Protein AF-A0A357I0C5-F1 (afdb_monomer_lite)

Sequence (92 aa):
MVAGLFYAGCVILMALAGPEKLVFFFNGLFHGLDLSPIFMASVSFEVTLTGFINTILLAWLFGASLAVAYNYSGWLDPARRAPGRGRPPTRS

Structure (mmCIF, N/CA/C/O backbone):
data_AF-A0A357I0C5-F1
#
_entry.id   AF-A0A357I0C5-F1
#
loop_
_atom_site.group_PDB
_atom_site.id
_atom_site.type_symbol
_atom_site.label_atom_id
_atom_site.label_alt_id
_atom_site.label_comp_id
_atom_site.label_asym_id
_atom_site.label_entity_id
_atom_site.label_seq_id
_atom_site.pdbx_PDB_ins_code
_atom_site.Cartn_x
_atom_site.Cartn_y
_atom_site.Cartn_z
_atom_site.occupancy
_atom_site.B_iso_or_equiv
_atom_site.auth_seq_id
_atom_site.auth_comp_id
_atom_site.auth_asym_id
_atom_site.auth_atom_id
_atom_site.pdbx_PDB_model_num
ATOM 1 N N . MET A 1 1 ? -3.778 0.924 -9.305 1.00 60.25 1 MET A N 1
ATOM 2 C CA . MET A 1 1 ? -5.236 1.119 -9.103 1.00 60.25 1 MET A CA 1
ATOM 3 C C . MET A 1 1 ? -5.863 0.018 -8.242 1.00 60.25 1 MET A C 1
ATOM 5 O O . MET A 1 1 ? -6.602 0.363 -7.334 1.00 60.25 1 MET A O 1
ATOM 9 N N . VAL A 1 2 ? -5.513 -1.266 -8.418 1.00 76.19 2 VAL A N 1
ATOM 10 C CA . VAL A 1 2 ? -6.016 -2.376 -7.568 1.00 76.19 2 VAL A CA 1
ATOM 11 C C . VAL A 1 2 ? -5.716 -2.181 -6.072 1.00 76.19 2 VAL A C 1
ATOM 13 O O . VAL A 1 2 ? -6.599 -2.364 -5.247 1.00 76.19 2 VAL A O 1
ATOM 16 N N . ALA A 1 3 ? -4.515 -1.710 -5.718 1.00 69.31 3 ALA A N 1
ATOM 17 C CA . ALA A 1 3 ? -4.156 -1.423 -4.324 1.00 69.31 3 ALA A CA 1
ATOM 18 C C . ALA A 1 3 ? -5.023 -0.322 -3.679 1.00 69.31 3 ALA A C 1
ATOM 20 O O . ALA A 1 3 ? -5.337 -0.396 -2.497 1.00 69.31 3 ALA A O 1
ATOM 21 N N . GLY A 1 4 ? -5.461 0.670 -4.463 1.00 72.44 4 GLY A N 1
ATOM 22 C CA . GLY A 1 4 ? -6.381 1.706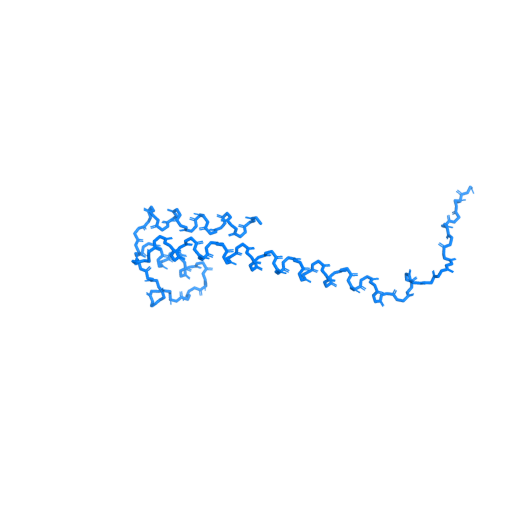 -3.988 1.00 72.44 4 GLY A CA 1
ATOM 23 C C . GLY A 1 4 ? -7.790 1.157 -3.750 1.00 72.44 4 GLY A C 1
ATOM 24 O O . GLY A 1 4 ? -8.399 1.464 -2.733 1.00 72.44 4 GLY A O 1
ATOM 25 N N . LEU A 1 5 ? -8.284 0.286 -4.637 1.00 76.75 5 LEU A N 1
ATOM 26 C CA . LEU A 1 5 ? -9.559 -0.415 -4.437 1.00 76.75 5 LEU A CA 1
ATOM 27 C C . LEU A 1 5 ? -9.521 -1.327 -3.208 1.00 76.75 5 LEU A C 1
ATOM 29 O O . LEU A 1 5 ? -10.476 -1.350 -2.440 1.00 76.75 5 LEU A O 1
ATOM 33 N N . PHE A 1 6 ? -8.408 -2.032 -2.995 1.00 77.31 6 PHE A N 1
ATOM 34 C CA . PHE A 1 6 ? -8.207 -2.845 -1.799 1.00 77.31 6 PHE A CA 1
ATOM 35 C C . PHE A 1 6 ? -8.215 -1.983 -0.530 1.00 77.31 6 PHE A C 1
ATOM 37 O O . PHE A 1 6 ? -8.937 -2.297 0.409 1.00 77.31 6 PHE A O 1
ATOM 44 N N . TYR A 1 7 ? -7.499 -0.852 -0.526 1.00 74.69 7 TYR A N 1
ATOM 45 C CA . TYR A 1 7 ? -7.504 0.078 0.605 1.00 74.69 7 TYR A CA 1
ATOM 46 C C . TYR A 1 7 ? -8.904 0.638 0.890 1.00 74.69 7 TYR A C 1
ATOM 48 O O . TYR A 1 7 ? -9.358 0.614 2.031 1.00 74.69 7 TYR A O 1
ATOM 56 N N . ALA A 1 8 ? -9.614 1.101 -0.143 1.00 76.12 8 ALA A N 1
ATOM 57 C CA . ALA A 1 8 ? -10.978 1.603 -0.003 1.00 76.12 8 ALA A CA 1
ATOM 58 C C . ALA A 1 8 ? -11.928 0.513 0.522 1.00 76.12 8 ALA A C 1
ATOM 60 O O . ALA A 1 8 ? -12.712 0.771 1.432 1.00 76.12 8 ALA A O 1
ATOM 61 N N . GLY A 1 9 ? -11.808 -0.717 0.012 1.00 78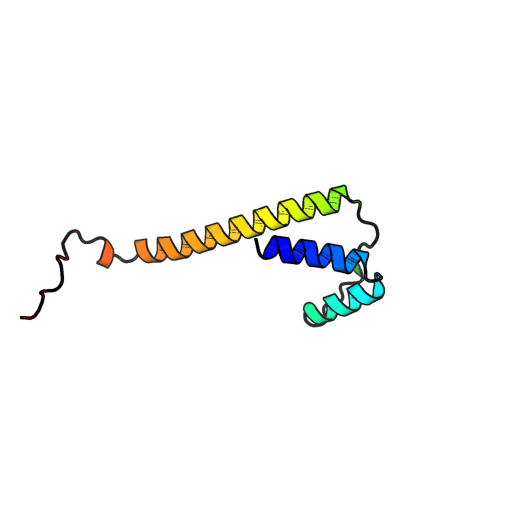.44 9 GLY A N 1
ATOM 62 C CA . GLY A 1 9 ? -12.541 -1.879 0.512 1.00 78.44 9 GLY A CA 1
ATOM 63 C C . GLY A 1 9 ? -12.249 -2.170 1.984 1.00 78.44 9 GLY A C 1
ATOM 64 O O . GLY A 1 9 ? -13.183 -2.418 2.742 1.00 78.44 9 GLY A O 1
ATOM 65 N N . CYS A 1 10 ? -10.989 -2.059 2.414 1.00 75.56 10 CYS A N 1
ATOM 66 C CA . CYS A 1 10 ? -10.604 -2.203 3.818 1.00 75.56 10 CYS A CA 1
ATOM 67 C C . CYS A 1 10 ? -11.205 -1.103 4.701 1.00 75.56 10 CYS A C 1
ATOM 69 O O . CYS A 1 10 ? -11.724 -1.416 5.766 1.00 75.56 10 CYS A O 1
ATOM 71 N N . VAL A 1 11 ? -11.192 0.163 4.274 1.00 76.38 11 VAL A N 1
ATOM 72 C CA . VAL A 1 11 ? -11.808 1.267 5.037 1.00 76.38 11 VAL A CA 1
ATOM 73 C C . VAL A 1 11 ? -13.322 1.090 5.152 1.00 76.38 11 VAL A C 1
ATOM 75 O O . VAL A 1 11 ? -13.874 1.262 6.235 1.00 76.38 11 VAL A O 1
ATOM 78 N N . ILE A 1 12 ? -13.995 0.694 4.068 1.00 80.69 12 ILE A N 1
ATOM 79 C CA . ILE A 1 12 ? -15.441 0.427 4.071 1.00 80.69 12 ILE A CA 1
ATOM 80 C C . ILE A 1 12 ? -15.768 -0.767 4.976 1.00 80.69 12 ILE A C 1
ATOM 82 O O . ILE A 1 12 ? -16.685 -0.682 5.789 1.00 80.69 12 ILE A O 1
ATOM 86 N N . LEU A 1 13 ? -15.001 -1.859 4.887 1.00 79.94 13 LEU A N 1
ATOM 87 C CA . LEU A 1 13 ? -15.134 -3.000 5.796 1.00 79.94 13 LEU A CA 1
ATOM 88 C C . LEU A 1 13 ? -14.929 -2.576 7.249 1.00 79.94 13 LEU A C 1
ATOM 90 O O . LEU A 1 13 ? -15.704 -2.998 8.097 1.00 79.94 13 LEU A O 1
ATOM 94 N N . MET A 1 14 ? -13.944 -1.721 7.534 1.00 73.50 14 MET A N 1
ATOM 95 C CA . MET A 1 14 ? -13.702 -1.212 8.885 1.00 73.50 14 MET A CA 1
ATOM 96 C C . MET A 1 14 ? -14.828 -0.315 9.406 1.00 73.50 14 MET A C 1
ATOM 98 O O . MET A 1 14 ? -15.125 -0.336 10.594 1.00 73.50 14 MET A O 1
ATOM 102 N N . ALA A 1 15 ? -15.476 0.450 8.527 1.00 71.38 15 ALA A N 1
ATOM 103 C CA . ALA A 1 15 ? -16.615 1.288 8.891 1.00 71.38 15 ALA A CA 1
ATOM 104 C C . ALA A 1 15 ? -17.900 0.475 9.135 1.00 71.38 15 ALA A C 1
ATOM 106 O O . ALA A 1 15 ? -18.746 0.885 9.928 1.00 71.38 15 ALA A O 1
ATOM 107 N N . LEU A 1 16 ? -18.064 -0.660 8.446 1.00 80.50 16 LEU A N 1
ATOM 108 C CA . LEU A 1 16 ? -19.263 -1.502 8.529 1.00 80.50 16 LEU A CA 1
ATOM 109 C C . LEU A 1 16 ? -19.141 -2.639 9.553 1.00 80.50 16 LEU A C 1
ATOM 111 O O . LEU A 1 16 ? -20.149 -3.085 10.101 1.00 80.50 16 LEU A O 1
ATOM 115 N N . ALA A 1 17 ? -17.930 -3.141 9.793 1.00 71.25 17 ALA A N 1
ATOM 116 C CA . ALA A 1 17 ? -17.662 -4.246 10.700 1.00 71.25 17 ALA A CA 1
ATOM 117 C C . ALA A 1 17 ? -17.056 -3.736 12.012 1.00 71.25 17 ALA A C 1
ATOM 119 O O . ALA A 1 17 ? -16.167 -2.894 12.019 1.00 71.25 17 ALA A O 1
ATOM 120 N N . GLY A 1 18 ? -17.511 -4.279 13.142 1.00 71.62 18 GLY A N 1
ATOM 121 C CA . GLY A 1 18 ? -16.891 -4.000 14.437 1.00 71.62 18 GLY A CA 1
ATOM 122 C C . GLY A 1 18 ? -15.447 -4.531 14.526 1.00 71.62 18 GLY A C 1
ATOM 123 O O . GLY A 1 18 ? -15.098 -5.477 13.808 1.00 71.62 18 GLY A O 1
ATOM 124 N N . PRO A 1 19 ? -14.619 -3.982 15.437 1.00 69.19 19 PRO A N 1
ATOM 125 C CA . PRO A 1 19 ? -13.195 -4.314 15.581 1.00 69.19 19 PRO A CA 1
ATOM 126 C C . PRO A 1 19 ? -12.928 -5.817 15.746 1.00 69.19 19 PRO A C 1
ATOM 128 O O . PRO A 1 19 ? -12.022 -6.356 15.119 1.00 69.19 19 PRO A O 1
ATOM 131 N N . GLU A 1 20 ? -13.768 -6.525 16.500 1.00 73.06 20 GLU A N 1
ATOM 132 C CA . GL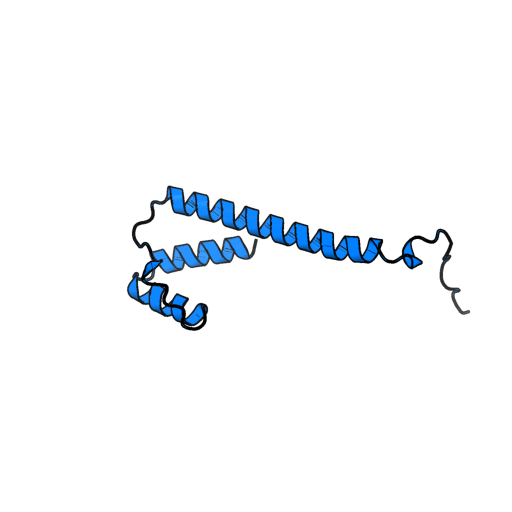U A 1 20 ? -13.635 -7.972 16.727 1.00 73.06 20 GLU A CA 1
ATOM 133 C C . GLU A 1 20 ? -13.771 -8.794 15.434 1.00 73.06 20 GLU A C 1
ATOM 135 O O . GLU A 1 20 ? -13.015 -9.738 15.194 1.00 73.06 20 GLU A O 1
ATOM 140 N N . LYS A 1 21 ? -14.710 -8.414 14.555 1.00 74.94 21 LYS A N 1
ATOM 141 C CA . LYS A 1 21 ? -14.936 -9.116 13.282 1.00 74.94 21 LYS A CA 1
ATOM 142 C C . LYS A 1 21 ? -13.827 -8.844 12.273 1.00 74.94 21 LYS A C 1
ATOM 144 O O . LYS A 1 21 ? -13.508 -9.721 11.471 1.00 74.94 21 LYS A O 1
ATOM 149 N N . LEU A 1 22 ? -13.231 -7.655 12.327 1.00 76.31 22 LEU A N 1
ATOM 150 C CA . LEU A 1 22 ? -12.091 -7.286 11.492 1.00 76.31 22 LEU A CA 1
ATOM 151 C C . LEU A 1 22 ? -10.844 -8.067 11.880 1.00 76.31 22 LEU A C 1
ATOM 153 O O . LEU A 1 22 ? -10.192 -8.626 11.000 1.00 76.31 22 LEU A O 1
ATOM 157 N N . VAL A 1 23 ? -10.551 -8.162 13.181 1.00 78.00 23 VAL A N 1
ATOM 158 C C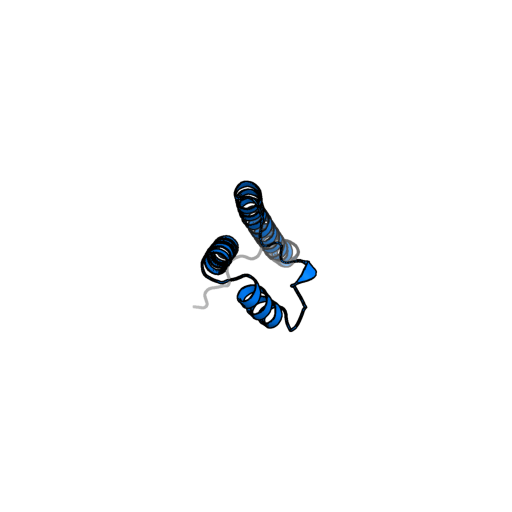A . VAL A 1 23 ? -9.417 -8.949 13.678 1.00 78.00 23 VAL A CA 1
ATOM 159 C C . VAL A 1 23 ? -9.545 -10.397 13.215 1.00 78.00 23 VAL A C 1
ATOM 161 O O . VAL A 1 23 ? -8.603 -10.910 12.626 1.00 78.00 23 VAL A O 1
ATOM 164 N N . PHE A 1 24 ? -10.711 -11.035 13.364 1.00 80.19 24 PHE A N 1
ATOM 165 C CA . PHE A 1 24 ? -10.913 -12.411 12.892 1.00 80.19 24 PHE A CA 1
ATOM 166 C C . PHE A 1 24 ? -10.734 -12.562 11.370 1.00 80.19 24 PHE A C 1
ATOM 168 O O . PHE A 1 24 ? -10.049 -13.477 10.910 1.00 80.19 24 PHE A O 1
ATOM 175 N N . PHE A 1 25 ? -11.319 -11.654 10.582 1.00 80.06 25 PHE A N 1
ATOM 176 C CA . PHE A 1 25 ? -11.235 -11.689 9.121 1.00 80.06 25 PHE A CA 1
ATOM 177 C C . PHE A 1 25 ? -9.796 -11.535 8.623 1.00 80.06 25 PHE A C 1
ATOM 179 O O . PHE A 1 25 ? -9.322 -12.363 7.844 1.00 80.06 25 PHE A O 1
ATOM 186 N N . PHE A 1 26 ? -9.085 -10.505 9.089 1.00 77.50 26 PHE A N 1
ATOM 187 C CA . PHE A 1 26 ? -7.707 -10.269 8.675 1.00 77.50 26 PHE A CA 1
ATOM 188 C C . PHE A 1 26 ? -6.760 -11.343 9.213 1.00 77.50 26 PHE A C 1
ATOM 190 O O . PHE A 1 26 ? -5.881 -11.775 8.476 1.00 77.50 26 PHE A O 1
ATOM 197 N N . ASN A 1 27 ? -6.963 -11.837 10.435 1.00 80.81 27 ASN A N 1
ATOM 198 C CA . ASN A 1 27 ? -6.167 -12.932 10.992 1.00 80.81 27 ASN A CA 1
ATOM 199 C C . ASN A 1 27 ? -6.271 -14.192 10.100 1.00 80.81 27 ASN A C 1
ATOM 201 O O . ASN A 1 27 ? -5.256 -14.777 9.730 1.00 80.81 27 ASN A O 1
ATOM 205 N N . GLY A 1 28 ? -7.467 -14.526 9.595 1.00 79.50 28 GLY A N 1
ATOM 206 C CA . GLY A 1 28 ? -7.634 -15.577 8.580 1.00 79.50 28 GLY A CA 1
ATOM 207 C C . GLY A 1 28 ? -6.969 -15.262 7.230 1.00 79.50 28 GLY A C 1
ATOM 208 O O . GLY A 1 28 ? -6.352 -16.134 6.619 1.00 79.50 28 GLY A O 1
ATOM 209 N N . LEU A 1 29 ? -7.045 -14.008 6.777 1.00 80.94 29 LEU A N 1
ATOM 210 C CA . LEU A 1 29 ? -6.471 -13.554 5.502 1.00 80.94 29 LEU A CA 1
ATOM 211 C C . LEU A 1 29 ? -4.932 -13.591 5.501 1.00 80.94 29 LEU A C 1
ATOM 213 O O . LEU A 1 29 ? -4.317 -13.919 4.486 1.00 80.94 29 LEU A O 1
ATOM 217 N N . PHE A 1 30 ? -4.317 -13.312 6.651 1.00 82.12 30 PHE A N 1
ATOM 218 C CA . PHE A 1 30 ? -2.871 -13.327 6.877 1.00 82.12 30 PHE A CA 1
ATOM 219 C C . PHE A 1 30 ? -2.350 -14.666 7.432 1.00 82.12 30 PHE A C 1
ATOM 221 O O . PHE A 1 30 ? -1.291 -14.699 8.051 1.00 82.12 30 PHE A O 1
ATOM 228 N N . HIS A 1 31 ? -3.043 -15.784 7.174 1.00 82.81 31 HIS A N 1
ATOM 229 C CA . HIS A 1 31 ? -2.594 -17.132 7.567 1.00 82.81 31 HIS A CA 1
ATOM 230 C C . HIS A 1 31 ? -2.474 -17.361 9.093 1.00 82.81 31 HIS A C 1
ATOM 232 O O . HIS A 1 31 ? -1.574 -18.057 9.558 1.00 82.81 31 HIS A O 1
ATOM 238 N N . GLY A 1 32 ? -3.399 -16.823 9.890 1.00 76.25 32 GLY A N 1
ATOM 239 C CA . GLY A 1 32 ? -3.452 -17.052 11.342 1.00 76.25 32 GLY A CA 1
ATOM 240 C C . GLY A 1 32 ? -2.542 -16.132 12.162 1.00 76.25 32 GLY A C 1
ATOM 241 O O . GLY A 1 32 ? -2.226 -16.437 13.312 1.00 76.25 32 GLY A O 1
ATOM 242 N N . LEU A 1 33 ? -2.099 -15.023 11.568 1.00 78.56 33 LEU A N 1
ATOM 243 C CA . LEU A 1 33 ? -1.294 -14.008 12.236 1.00 78.56 33 LEU A CA 1
ATOM 244 C C . LEU A 1 33 ? -2.198 -13.123 13.108 1.00 78.56 33 LEU A C 1
ATOM 246 O O . LEU A 1 33 ? -3.087 -12.446 12.594 1.00 78.56 33 LEU A O 1
ATOM 250 N N . ASP A 1 34 ? -1.979 -13.124 14.427 1.00 78.00 34 ASP A N 1
ATOM 251 C CA . ASP A 1 34 ? -2.778 -12.317 15.352 1.00 78.00 34 ASP A CA 1
ATOM 252 C C . ASP A 1 34 ? -2.507 -10.821 15.154 1.00 78.00 34 ASP A C 1
ATOM 254 O O . ASP A 1 34 ? -1.446 -10.295 15.494 1.00 78.00 34 ASP A O 1
ATOM 258 N N . LEU A 1 35 ? -3.496 -10.141 14.577 1.00 74.94 35 LEU A N 1
ATOM 259 C CA . LEU A 1 35 ? -3.458 -8.712 14.282 1.00 74.94 35 LEU A CA 1
ATOM 260 C C . LEU A 1 35 ? -4.124 -7.864 15.364 1.00 74.94 35 LEU A C 1
ATOM 262 O O . LEU A 1 35 ? -4.080 -6.638 15.260 1.00 74.94 35 LEU A O 1
ATOM 266 N N . SER A 1 36 ? -4.693 -8.473 16.411 1.00 75.88 36 SER A N 1
ATOM 267 C CA . SER A 1 36 ? -5.278 -7.745 17.540 1.00 75.88 36 SER A CA 1
ATOM 268 C C . SER A 1 36 ? -4.342 -6.690 18.160 1.00 75.88 36 SER A C 1
ATOM 270 O O . SER A 1 36 ? -4.836 -5.603 18.457 1.00 75.88 36 SER A O 1
ATOM 272 N N . PRO A 1 37 ? -3.019 -6.918 18.330 1.00 72.50 37 PRO A N 1
ATOM 273 C CA . PRO A 1 37 ? -2.127 -5.898 18.894 1.00 72.50 37 PRO A CA 1
ATOM 274 C C . PRO A 1 37 ? -1.800 -4.742 17.934 1.00 72.50 37 PRO A C 1
ATOM 276 O O . PRO A 1 37 ? -1.301 -3.708 18.369 1.00 72.50 37 PRO A O 1
ATOM 279 N N . ILE A 1 38 ? -2.062 -4.905 16.635 1.00 72.12 38 ILE A N 1
ATOM 280 C CA . ILE A 1 38 ? -1.775 -3.908 15.589 1.00 72.12 38 ILE A CA 1
ATOM 281 C C . ILE A 1 38 ? -3.051 -3.131 15.225 1.00 72.12 38 ILE A C 1
ATOM 283 O O . ILE A 1 38 ? -2.985 -2.007 14.723 1.00 72.12 38 ILE A O 1
ATOM 287 N N . PHE A 1 39 ? -4.223 -3.717 15.487 1.00 69.44 39 PHE A N 1
ATOM 288 C CA . PHE A 1 39 ? -5.514 -3.143 15.140 1.00 69.44 39 PHE A CA 1
ATOM 289 C C . PHE A 1 39 ? -5.861 -1.957 16.044 1.00 69.44 39 PHE A C 1
ATOM 291 O O . PHE A 1 39 ? -6.394 -2.095 17.144 1.00 69.44 39 PHE A O 1
ATOM 298 N N . MET A 1 40 ? -5.574 -0.756 15.553 1.00 67.50 40 MET A N 1
ATOM 299 C CA . MET A 1 40 ? -5.913 0.487 16.231 1.00 67.50 40 MET A CA 1
ATOM 300 C C . MET A 1 40 ? -7.284 0.957 15.733 1.00 67.50 40 MET A C 1
ATOM 302 O O . MET A 1 40 ? -7.413 1.454 14.621 1.00 67.50 40 MET A O 1
ATOM 306 N N . ALA A 1 41 ? -8.334 0.762 16.534 1.00 61.06 41 ALA A N 1
ATOM 307 C CA . ALA A 1 41 ? -9.714 1.067 16.130 1.00 61.06 41 ALA A CA 1
ATOM 308 C C . ALA A 1 41 ? -10.034 2.578 16.066 1.00 61.06 41 ALA A C 1
ATOM 310 O O . ALA A 1 41 ? -11.057 2.967 15.511 1.00 61.06 41 ALA A O 1
ATOM 311 N N . SER A 1 42 ? -9.177 3.436 16.627 1.00 60.22 42 SER A N 1
ATOM 312 C CA . SER A 1 42 ? -9.410 4.879 16.792 1.00 60.22 42 SER A CA 1
ATOM 313 C C . SER A 1 42 ? -8.470 5.757 15.956 1.00 60.22 42 SER A C 1
ATOM 315 O O . SER A 1 42 ? -7.966 6.778 16.425 1.00 60.22 42 SER A O 1
ATOM 317 N N . VAL A 1 43 ? -8.208 5.375 14.706 1.00 65.62 43 VAL A N 1
ATOM 318 C CA . VAL A 1 43 ? -7.336 6.168 13.826 1.00 65.62 43 VAL A CA 1
ATOM 319 C C . VAL A 1 43 ? -8.081 7.393 13.288 1.00 65.62 43 VAL A C 1
ATOM 321 O O . VAL A 1 43 ? -9.215 7.282 12.826 1.00 65.62 43 VAL A O 1
ATOM 324 N N . SER A 1 44 ? -7.449 8.571 13.323 1.00 72.69 44 SER A N 1
ATOM 325 C CA . SER A 1 44 ? -8.050 9.778 12.748 1.00 72.69 44 SER A CA 1
ATOM 326 C C . SER A 1 44 ? -8.211 9.649 11.226 1.00 72.69 44 SER A C 1
ATOM 328 O O . SER A 1 44 ? -7.457 8.947 10.539 1.00 72.69 44 SER A O 1
ATOM 330 N N . PHE A 1 45 ? -9.197 10.362 10.681 1.00 72.38 45 PHE A N 1
ATOM 331 C CA . PHE A 1 45 ? -9.465 10.388 9.243 1.00 72.38 45 PHE A CA 1
ATOM 332 C C . PHE A 1 45 ? -8.248 10.858 8.424 1.00 72.38 45 PHE A C 1
ATOM 334 O O . PHE A 1 45 ? -7.974 10.315 7.357 1.00 72.38 45 PHE A O 1
ATOM 341 N N . GLU A 1 46 ? -7.466 11.806 8.946 1.00 73.50 46 GLU A N 1
ATOM 342 C CA . GLU A 1 46 ? -6.265 12.332 8.281 1.00 73.50 46 GLU A CA 1
ATOM 343 C C . GLU A 1 46 ? -5.164 11.277 8.125 1.00 73.50 46 GLU A C 1
ATOM 345 O O . GLU A 1 46 ? -4.520 11.182 7.075 1.00 73.50 46 GLU A O 1
ATOM 350 N N . VAL A 1 47 ? -4.972 10.436 9.143 1.00 78.69 47 VAL A N 1
ATOM 351 C CA . VAL A 1 47 ? -3.999 9.335 9.095 1.00 78.69 47 VAL A CA 1
ATOM 352 C C . VAL A 1 47 ? -4.441 8.280 8.081 1.00 78.69 47 VAL A C 1
ATOM 354 O O . VAL A 1 47 ? -3.621 7.773 7.315 1.00 78.69 47 VAL A O 1
ATOM 357 N N . THR A 1 48 ? -5.746 8.006 8.012 1.00 76.12 48 THR A N 1
ATOM 358 C CA . THR A 1 48 ? -6.328 7.100 7.010 1.00 76.12 48 THR A CA 1
ATOM 359 C C . THR A 1 48 ? -6.116 7.651 5.593 1.00 76.12 48 THR A C 1
ATOM 361 O O . THR A 1 48 ? -5.608 6.960 4.712 1.00 76.12 48 THR A O 1
ATOM 364 N N . LEU A 1 49 ? -6.396 8.935 5.362 1.00 78.38 49 LEU A N 1
ATOM 365 C CA . LEU A 1 49 ? -6.172 9.561 4.057 1.00 78.38 49 LEU A CA 1
ATOM 366 C C . LEU A 1 49 ? -4.688 9.538 3.648 1.00 78.38 49 LEU A C 1
ATOM 368 O O . LEU A 1 49 ? -4.360 9.229 2.501 1.00 78.38 49 LEU A O 1
ATOM 372 N N . THR A 1 50 ? -3.785 9.790 4.595 1.00 82.94 50 THR A N 1
ATOM 373 C CA . THR A 1 50 ? -2.333 9.719 4.365 1.00 82.94 50 THR A CA 1
ATOM 374 C C . THR A 1 50 ? -1.893 8.293 4.013 1.00 82.94 50 THR A C 1
ATOM 376 O O . THR A 1 50 ? -1.125 8.086 3.070 1.00 82.94 50 THR A O 1
ATOM 379 N N . GLY A 1 51 ? -2.433 7.289 4.711 1.00 78.75 51 GLY A N 1
ATOM 380 C CA . GLY A 1 51 ? -2.193 5.874 4.422 1.00 78.75 51 GLY A CA 1
ATOM 381 C C . GLY A 1 51 ? -2.671 5.453 3.028 1.00 78.75 51 GLY A C 1
ATOM 382 O O . GLY A 1 51 ? -1.967 4.714 2.334 1.00 78.75 51 GLY A O 1
ATOM 383 N N . PHE A 1 52 ? -3.820 5.963 2.576 1.00 79.12 52 PHE A N 1
ATOM 384 C CA . PHE A 1 52 ? -4.334 5.713 1.225 1.00 79.12 52 PHE A CA 1
ATOM 385 C C . PHE A 1 52 ? -3.387 6.235 0.142 1.00 79.12 52 PHE A C 1
ATOM 387 O O . PHE A 1 52 ? -3.018 5.495 -0.775 1.00 79.12 52 PHE A O 1
ATOM 394 N N . ILE A 1 53 ? -2.959 7.495 0.272 1.00 82.12 53 ILE A N 1
ATOM 395 C CA . ILE A 1 53 ? -2.046 8.137 -0.682 1.00 82.12 53 ILE A CA 1
ATOM 396 C C . ILE A 1 53 ? -0.724 7.364 -0.738 1.00 82.12 53 ILE A C 1
ATOM 398 O O . ILE A 1 53 ? -0.276 6.994 -1.826 1.00 82.12 53 ILE A O 1
ATOM 402 N N . ASN A 1 54 ? -0.146 7.026 0.419 1.00 85.12 54 ASN A N 1
ATOM 403 C CA . ASN A 1 54 ? 1.083 6.234 0.480 1.00 85.12 54 ASN A CA 1
ATOM 404 C C . ASN A 1 54 ? 0.922 4.852 -0.161 1.00 85.12 54 ASN A C 1
ATOM 406 O O . ASN A 1 54 ? 1.808 4.411 -0.890 1.00 85.12 54 ASN A O 1
ATOM 410 N N . THR A 1 55 ? -0.213 4.183 0.046 1.00 81.31 55 THR A N 1
ATOM 411 C CA . THR A 1 55 ? -0.479 2.871 -0.565 1.00 81.31 55 THR A CA 1
ATOM 412 C C . THR A 1 55 ? -0.511 2.961 -2.093 1.00 81.31 55 THR A C 1
ATOM 414 O O . THR A 1 55 ? 0.035 2.093 -2.779 1.00 81.31 55 THR A O 1
ATOM 417 N N . ILE A 1 56 ? -1.100 4.026 -2.647 1.00 81.44 56 ILE A N 1
ATOM 418 C CA . ILE A 1 56 ? -1.105 4.274 -4.095 1.00 81.44 56 ILE A CA 1
ATOM 419 C C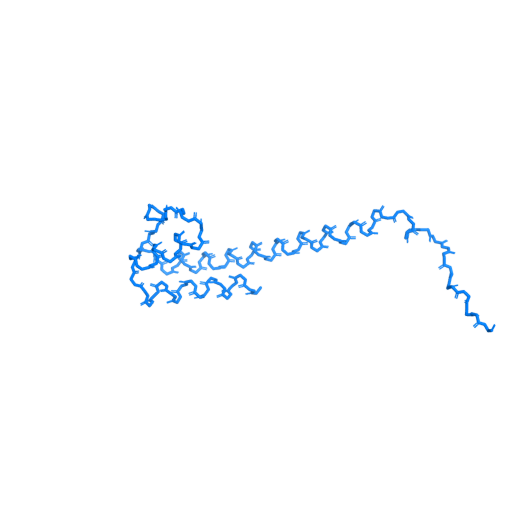 . ILE A 1 56 ? 0.313 4.521 -4.613 1.00 81.44 56 ILE A C 1
ATOM 421 O O . ILE A 1 56 ? 0.695 3.921 -5.621 1.00 81.44 56 ILE A O 1
ATOM 425 N N . LEU A 1 57 ? 1.088 5.367 -3.930 1.00 87.00 57 LEU A N 1
ATOM 426 C CA . LEU A 1 57 ? 2.463 5.687 -4.319 1.00 87.00 57 LEU A CA 1
ATOM 427 C C . LEU A 1 57 ? 3.363 4.446 -4.294 1.00 87.00 57 LEU A C 1
ATOM 429 O O . LEU A 1 57 ? 4.066 4.186 -5.269 1.00 87.00 57 LEU A O 1
ATOM 433 N N . LEU A 1 58 ? 3.297 3.643 -3.229 1.00 86.75 58 LEU A N 1
ATOM 434 C CA . LEU A 1 58 ? 4.073 2.407 -3.102 1.00 86.75 58 LEU A CA 1
ATOM 435 C C . LEU A 1 58 ? 3.695 1.384 -4.175 1.00 86.75 58 LEU A C 1
ATOM 437 O O . LEU A 1 58 ? 4.576 0.805 -4.810 1.00 86.75 58 LEU A O 1
ATOM 441 N N . ALA A 1 59 ? 2.399 1.186 -4.426 1.00 83.88 59 ALA A N 1
ATOM 442 C CA . ALA A 1 59 ? 1.943 0.268 -5.466 1.00 83.88 59 ALA A CA 1
ATOM 443 C C . ALA A 1 59 ? 2.368 0.727 -6.870 1.00 83.88 59 ALA A C 1
ATOM 445 O O . ALA A 1 59 ? 2.730 -0.102 -7.708 1.00 83.88 59 ALA A O 1
ATOM 446 N N . TRP A 1 60 ? 2.337 2.037 -7.133 1.00 86.69 60 TRP A N 1
ATOM 447 C CA . TRP A 1 60 ? 2.830 2.604 -8.386 1.00 86.69 60 TRP A CA 1
ATOM 448 C C . TRP A 1 60 ? 4.336 2.390 -8.540 1.00 86.69 60 TRP A C 1
ATOM 450 O O . TRP A 1 60 ? 4.771 1.899 -9.581 1.00 86.69 60 TRP A O 1
ATOM 460 N N . LEU A 1 61 ? 5.113 2.684 -7.494 1.00 89.69 61 LEU A N 1
ATOM 461 C CA . LEU A 1 61 ? 6.563 2.521 -7.507 1.00 89.69 61 LEU A CA 1
ATOM 462 C C . LEU A 1 61 ? 6.948 1.057 -7.739 1.00 89.69 61 LEU A C 1
ATOM 464 O O . LEU A 1 61 ? 7.767 0.777 -8.605 1.00 89.69 61 LEU A O 1
ATOM 468 N N . PHE A 1 62 ? 6.292 0.121 -7.049 1.00 87.75 62 PHE A N 1
ATOM 469 C CA . PHE A 1 62 ? 6.509 -1.312 -7.241 1.00 87.75 62 PHE A CA 1
ATOM 470 C C . PHE A 1 62 ? 6.193 -1.759 -8.678 1.00 87.75 62 PHE A C 1
ATOM 472 O O . PHE A 1 62 ? 6.979 -2.479 -9.295 1.00 87.75 62 PHE A O 1
ATOM 479 N N . GLY A 1 63 ? 5.080 -1.285 -9.249 1.00 86.25 63 GLY A N 1
ATOM 480 C CA . GLY A 1 63 ? 4.729 -1.548 -10.647 1.00 86.25 63 GLY A CA 1
ATOM 481 C C . GLY A 1 63 ? 5.759 -0.989 -11.633 1.00 86.25 63 GLY A C 1
ATOM 482 O O . GLY A 1 63 ? 6.150 -1.683 -12.573 1.00 86.25 63 GLY A O 1
ATOM 483 N N . ALA A 1 64 ? 6.247 0.231 -11.395 1.00 86.00 64 ALA A N 1
ATOM 484 C CA . ALA A 1 64 ? 7.301 0.843 -12.197 1.00 86.00 64 ALA A CA 1
ATOM 485 C C . ALA A 1 64 ? 8.618 0.058 -12.091 1.00 86.00 64 ALA A C 1
ATOM 487 O O . ALA A 1 64 ? 9.237 -0.231 -13.114 1.00 86.00 64 ALA A O 1
ATOM 488 N N . SER A 1 65 ? 9.018 -0.358 -10.886 1.00 87.31 65 SER A N 1
ATOM 489 C CA . SER A 1 65 ? 10.210 -1.184 -10.667 1.00 87.31 65 SER A CA 1
ATOM 490 C C . SER A 1 65 ? 10.128 -2.519 -11.407 1.00 87.31 65 SER A C 1
ATOM 492 O O . SER A 1 65 ? 11.100 -2.917 -12.047 1.00 87.31 65 SER A O 1
ATOM 494 N N . LEU A 1 66 ? 8.971 -3.189 -11.381 1.00 87.06 66 LEU A N 1
ATOM 495 C CA . LEU A 1 66 ? 8.758 -4.419 -12.146 1.00 87.06 66 LEU A CA 1
ATOM 496 C C . LEU A 1 66 ? 8.843 -4.167 -13.654 1.00 87.06 66 LEU A C 1
ATOM 498 O O . LEU A 1 66 ? 9.553 -4.890 -14.348 1.00 87.06 66 LEU A O 1
ATOM 502 N N . ALA A 1 67 ? 8.175 -3.131 -14.166 1.00 86.00 67 ALA A N 1
ATOM 503 C CA . ALA A 1 67 ? 8.233 -2.782 -15.586 1.00 86.00 67 ALA A CA 1
ATOM 504 C C . ALA A 1 67 ? 9.673 -2.493 -16.045 1.00 86.00 67 ALA A C 1
ATOM 506 O O . ALA A 1 67 ? 10.093 -2.953 -17.106 1.00 86.00 67 ALA A O 1
ATOM 507 N N . VAL A 1 68 ? 10.451 -1.786 -15.221 1.00 85.75 68 VAL A N 1
ATOM 508 C CA . VAL A 1 68 ? 11.881 -1.553 -15.450 1.00 85.75 68 VAL A CA 1
ATOM 509 C C . VAL A 1 68 ? 12.647 -2.875 -15.457 1.00 85.75 68 VAL A C 1
ATOM 511 O O . VAL A 1 68 ? 13.375 -3.125 -16.412 1.00 85.75 68 VAL A O 1
ATOM 514 N N . ALA A 1 69 ? 12.461 -3.749 -14.466 1.00 84.38 69 ALA A N 1
ATOM 515 C CA . ALA A 1 69 ? 13.149 -5.040 -14.401 1.00 84.38 69 ALA A CA 1
ATOM 516 C C . ALA A 1 69 ? 12.866 -5.925 -15.633 1.00 84.38 69 ALA A C 1
ATOM 518 O O . ALA A 1 69 ? 13.792 -6.496 -16.214 1.00 84.38 69 ALA A O 1
ATOM 519 N N . TYR A 1 70 ? 11.608 -5.990 -16.083 1.00 80.38 70 TYR A N 1
ATOM 520 C CA . TYR A 1 70 ? 11.220 -6.739 -17.283 1.00 80.38 70 TYR A CA 1
ATOM 521 C C . TYR A 1 70 ? 11.736 -6.107 -18.583 1.00 80.38 70 TYR A C 1
ATOM 523 O O . TYR A 1 70 ? 12.117 -6.827 -19.502 1.00 80.38 70 TYR A O 1
ATOM 531 N N . ASN A 1 71 ? 11.791 -4.779 -18.679 1.00 81.56 71 ASN A N 1
ATOM 532 C CA . ASN A 1 71 ? 12.303 -4.114 -19.879 1.00 81.56 71 ASN A CA 1
ATOM 533 C C . ASN A 1 71 ? 13.842 -4.123 -19.947 1.00 81.56 71 ASN A C 1
ATOM 535 O O . ASN A 1 71 ? 14.409 -4.264 -21.032 1.00 81.56 71 ASN A O 1
ATOM 539 N N . TYR A 1 72 ? 14.538 -4.038 -18.809 1.00 66.94 72 TYR A N 1
ATOM 540 C CA . TYR A 1 72 ? 16.000 -4.148 -18.755 1.00 66.94 72 TYR A CA 1
ATOM 541 C C . TYR A 1 72 ? 16.502 -5.570 -19.017 1.00 66.94 72 TYR A C 1
ATOM 543 O O . TYR A 1 72 ? 17.570 -5.720 -19.613 1.00 66.94 72 TYR A O 1
ATOM 551 N N . SER A 1 73 ? 15.753 -6.613 -18.645 1.00 60.69 73 SER A N 1
ATOM 552 C CA . SER A 1 73 ? 16.124 -7.992 -18.997 1.00 60.69 73 SER A CA 1
ATOM 553 C C . SER A 1 73 ? 16.133 -8.208 -20.517 1.00 60.69 73 SER A C 1
ATOM 555 O O . SER A 1 73 ? 17.042 -8.847 -21.041 1.00 60.69 73 SER A O 1
ATOM 557 N N . GLY A 1 74 ? 15.205 -7.578 -21.246 1.00 59.34 74 GLY A N 1
ATOM 558 C CA . GLY A 1 74 ? 15.220 -7.541 -22.711 1.00 59.34 74 GLY A CA 1
ATOM 559 C C . GLY A 1 74 ? 16.369 -6.712 -23.298 1.00 59.34 74 GLY A C 1
ATOM 560 O O . GLY A 1 74 ? 16.846 -7.019 -24.389 1.00 59.34 74 GLY A O 1
ATOM 561 N N . TRP A 1 75 ? 16.846 -5.686 -22.583 1.00 55.16 75 TRP A N 1
ATOM 562 C CA . TRP A 1 75 ? 18.015 -4.900 -22.990 1.00 55.16 75 TRP A CA 1
ATOM 563 C C . TRP A 1 75 ? 19.320 -5.680 -22.800 1.00 55.16 75 TRP A C 1
ATOM 565 O O . TRP A 1 75 ? 20.226 -5.551 -23.619 1.00 55.16 75 TRP A O 1
ATOM 575 N N . LEU A 1 76 ? 19.438 -6.504 -21.754 1.00 58.34 76 LEU A N 1
ATOM 576 C CA . LEU A 1 76 ? 20.608 -7.354 -21.485 1.00 58.34 76 LEU A CA 1
ATOM 577 C C . LEU A 1 76 ? 20.799 -8.494 -22.495 1.00 58.34 76 LEU A C 1
ATOM 579 O O . LEU A 1 76 ? 21.886 -9.060 -22.522 1.00 58.34 76 LEU A O 1
ATOM 583 N N . ASP A 1 77 ? 19.805 -8.789 -23.340 1.00 62.19 77 ASP A N 1
ATOM 584 C CA . ASP A 1 77 ? 19.930 -9.726 -24.458 1.00 62.19 77 ASP A CA 1
ATOM 585 C C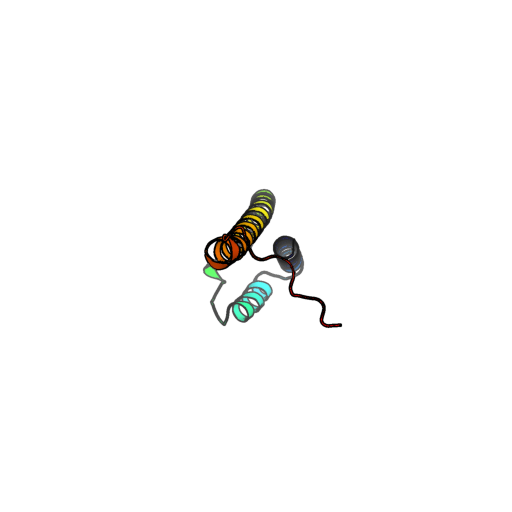 . ASP A 1 77 ? 20.893 -9.161 -25.529 1.00 62.19 77 ASP A C 1
ATOM 587 O O . ASP A 1 77 ? 20.520 -8.258 -26.295 1.00 62.19 77 ASP A O 1
ATOM 591 N N . PRO A 1 78 ? 22.138 -9.672 -25.634 1.00 59.12 78 PRO A N 1
ATOM 592 C CA . PRO A 1 78 ? 23.109 -9.175 -26.604 1.00 59.12 78 PRO A CA 1
ATOM 593 C C . PRO A 1 78 ? 22.653 -9.444 -28.045 1.00 59.12 78 PRO A C 1
ATOM 595 O O . PRO A 1 78 ? 23.055 -8.726 -28.963 1.00 59.12 78 PRO A O 1
ATOM 598 N N . ALA A 1 79 ? 21.781 -10.440 -28.259 1.00 63.53 79 ALA A N 1
ATOM 599 C CA . ALA A 1 79 ? 21.308 -10.833 -29.581 1.00 63.53 79 ALA A CA 1
ATOM 600 C C . ALA A 1 79 ? 20.323 -9.821 -30.193 1.00 63.53 79 ALA A C 1
ATOM 602 O O . ALA A 1 79 ? 20.186 -9.777 -31.418 1.00 63.53 79 ALA A O 1
ATOM 603 N N . ARG A 1 80 ? 19.672 -8.974 -29.377 1.00 62.84 80 ARG A N 1
ATOM 604 C CA . ARG A 1 80 ? 18.775 -7.896 -29.847 1.00 62.84 80 ARG A CA 1
ATOM 605 C C . ARG A 1 80 ? 19.492 -6.587 -30.177 1.00 62.84 80 ARG A C 1
ATOM 607 O O . ARG A 1 80 ? 18.895 -5.731 -30.823 1.00 62.84 80 ARG A O 1
ATOM 614 N N . ARG A 1 81 ? 20.752 -6.419 -29.761 1.00 61.06 81 ARG A N 1
ATOM 615 C CA . ARG A 1 81 ? 21.545 -5.201 -30.016 1.00 61.06 81 ARG A CA 1
ATOM 616 C C . ARG A 1 81 ? 22.401 -5.259 -31.276 1.00 61.06 81 ARG A C 1
ATOM 618 O O . ARG A 1 81 ? 23.020 -4.257 -31.613 1.00 61.06 81 ARG A O 1
ATOM 625 N N . ALA A 1 82 ? 22.460 -6.398 -31.966 1.00 62.31 82 ALA A N 1
ATOM 626 C CA . ALA A 1 82 ? 23.210 -6.508 -33.210 1.00 62.31 82 ALA A CA 1
ATOM 627 C C . ALA A 1 82 ? 22.495 -5.719 -34.330 1.00 62.31 82 ALA A C 1
ATOM 629 O O . ALA A 1 82 ? 21.380 -6.091 -34.716 1.00 62.31 82 ALA A O 1
ATOM 630 N N . PRO A 1 83 ? 23.104 -4.655 -34.888 1.00 56.50 83 PRO A N 1
ATOM 631 C CA . PRO A 1 83 ? 22.546 -3.941 -36.027 1.00 56.50 83 PRO A CA 1
ATOM 632 C C . PRO A 1 83 ? 22.743 -4.814 -37.272 1.00 56.50 83 PRO A C 1
ATOM 634 O O . PRO A 1 83 ? 23.782 -4.748 -37.920 1.00 56.50 83 PRO A O 1
ATOM 637 N N . GLY A 1 84 ? 21.796 -5.708 -37.583 1.00 62.97 84 GLY A N 1
ATOM 638 C CA . GLY A 1 84 ? 21.970 -6.554 -38.771 1.00 62.97 84 GLY A CA 1
ATOM 639 C C . GLY A 1 84 ? 20.984 -7.682 -39.067 1.00 62.97 84 GLY A C 1
ATOM 640 O O . GLY A 1 84 ? 21.140 -8.316 -40.107 1.00 62.97 84 GLY A O 1
ATOM 641 N N . ARG A 1 85 ? 19.961 -7.974 -38.251 1.00 58.78 85 ARG A N 1
ATOM 642 C CA . ARG A 1 85 ? 18.967 -8.995 -38.643 1.00 58.78 85 ARG A CA 1
ATOM 643 C C . ARG A 1 85 ? 17.823 -8.381 -39.445 1.00 58.78 85 ARG A C 1
ATOM 645 O O . ARG A 1 85 ? 16.779 -8.019 -38.911 1.00 58.78 85 ARG A O 1
ATOM 652 N N . GLY A 1 86 ? 18.063 -8.279 -40.752 1.00 55.78 86 GLY A N 1
ATOM 653 C CA . GLY A 1 86 ? 17.019 -8.119 -41.757 1.00 55.78 86 GLY A CA 1
ATOM 654 C C . GLY A 1 86 ? 15.940 -9.200 -41.627 1.00 55.78 86 GLY A C 1
ATOM 655 O O . GLY A 1 86 ? 16.185 -10.289 -41.105 1.00 55.78 86 GLY A O 1
ATOM 656 N N . ARG A 1 87 ? 14.732 -8.844 -42.077 1.00 60.66 87 ARG A N 1
ATOM 657 C CA . ARG A 1 87 ? 13.523 -9.680 -42.145 1.00 60.66 87 ARG A CA 1
ATOM 658 C C . ARG A 1 87 ? 13.826 -11.153 -42.477 1.00 60.66 87 ARG A C 1
ATOM 660 O O . ARG A 1 87 ? 14.634 -11.403 -43.372 1.00 60.66 87 ARG A O 1
ATOM 667 N N . PRO A 1 88 ? 13.125 -12.119 -41.854 1.00 63.50 88 PRO A N 1
ATOM 668 C CA . PRO A 1 88 ? 13.179 -13.498 -42.322 1.00 63.50 88 PRO A CA 1
ATOM 669 C C . PRO A 1 88 ? 12.674 -13.559 -43.775 1.00 63.50 88 PRO A C 1
ATOM 671 O O . PRO A 1 88 ? 11.724 -12.844 -44.112 1.00 63.50 88 PRO A O 1
ATOM 674 N N . PRO A 1 89 ? 13.301 -14.367 -44.647 1.00 57.28 89 PRO A N 1
ATOM 675 C CA . PRO A 1 89 ? 12.896 -14.458 -46.040 1.00 57.28 89 PRO A CA 1
ATOM 676 C C . PRO A 1 89 ? 11.472 -15.012 -46.111 1.00 57.28 89 PRO A C 1
ATOM 678 O O . PRO A 1 89 ? 11.170 -16.068 -45.551 1.00 57.28 89 PRO A O 1
ATOM 681 N N . THR A 1 90 ? 10.590 -14.292 -46.802 1.00 61.06 90 THR A N 1
ATOM 682 C CA . THR A 1 90 ? 9.300 -14.825 -47.228 1.00 61.06 90 THR A CA 1
ATOM 683 C C . THR A 1 90 ? 9.583 -15.984 -48.175 1.00 61.06 90 THR A C 1
ATOM 685 O O . THR A 1 90 ? 10.073 -15.773 -49.282 1.00 61.06 90 THR A O 1
ATOM 688 N N . ARG A 1 91 ? 9.333 -17.207 -47.702 1.00 57.38 91 ARG A N 1
ATOM 689 C CA . ARG A 1 91 ? 9.298 -18.415 -48.529 1.00 57.38 91 ARG A CA 1
ATOM 690 C C . ARG A 1 91 ? 8.173 -18.248 -49.555 1.00 57.38 91 ARG A C 1
ATOM 692 O O . ARG A 1 91 ? 7.007 -18.258 -49.166 1.00 57.38 91 ARG A O 1
ATOM 699 N N . SER A 1 92 ? 8.552 -18.037 -50.814 1.00 61.69 92 SER A N 1
ATOM 700 C CA . SER A 1 92 ? 7.728 -18.305 -51.998 1.00 61.69 92 SER A CA 1
ATOM 701 C C . SER A 1 92 ? 7.703 -19.799 -52.283 1.00 61.69 92 SER A C 1
ATOM 703 O O . SER A 1 92 ? 8.807 -20.389 -52.190 1.00 61.69 92 SER A O 1
#

Secondary structure (DSSP, 8-state):
-HHHHHHHHHHHHHHHS-HHHHHHHHHHHTTS---TTT--TT--HHHHHHHHHHHHHHHHHHHHHHHHHHHHHHHS-GGGS-TT--------

pLDDT: mean 73.76, std 9.37, range [55.16, 89.69]

Foldseek 3Di:
DVLLVVLVVLVVCLVVDDQVVSQVVVCVVVPNDRCVVVDDNDDDPVVSVVVSVVSVVVVVVVVVVVVCVVVVVVVPPPVVVDPDDDDDDDDD

Radius of gyration: 23.14 Å; chains: 1; bounding box: 42×31×71 Å